Protein AF-A0A930IXM1-F1 (afdb_monomer_lite)

Foldseek 3Di:
DDWDQDDPVRPDIFDDDPPGPDGPVVVVLVLLQDLVSQLVVCVVCVVVCCVPVVDDDSVVVSVVSNVVSVVVVVVD

Secondary structure (DSSP, 8-state):
-EEEE-STTS--EEEE-TT-SS-HHHHHHHHHT-HHHHHHHHHHTHHHHHHHH----HHHHHHHHHHHHHHHHHT-

Structure (mmCIF, N/CA/C/O backbone):
data_AF-A0A930IXM1-F1
#
_entry.id   AF-A0A930IXM1-F1
#
loop_
_atom_site.group_PDB
_atom_site.id
_atom_site.type_symbol
_atom_site.label_atom_id
_atom_site.label_alt_id
_atom_site.label_comp_id
_atom_site.label_asym_id
_atom_site.label_entity_id
_atom_site.label_seq_id
_atom_site.pdbx_PDB_ins_code
_atom_site.Cartn_x
_atom_site.Cartn_y
_atom_site.Cartn_z
_atom_site.occupancy
_atom_site.B_iso_or_equiv
_atom_site.auth_seq_id
_atom_site.auth_comp_id
_atom_site.auth_asym_id
_atom_site.auth_atom_id
_atom_site.pdbx_PDB_model_num
ATOM 1 N N . MET A 1 1 ? -20.118 -7.464 5.560 1.00 84.38 1 MET A N 1
ATOM 2 C CA . MET A 1 1 ? -19.182 -6.329 5.396 1.00 84.38 1 MET A CA 1
ATOM 3 C C . MET A 1 1 ? -19.505 -5.274 6.449 1.00 84.38 1 MET A C 1
ATOM 5 O O . MET A 1 1 ? -20.671 -4.916 6.577 1.00 84.38 1 MET A O 1
ATOM 9 N N . THR A 1 2 ? -18.514 -4.792 7.203 1.00 91.81 2 THR A N 1
ATOM 10 C CA . THR A 1 2 ? -18.657 -3.745 8.238 1.00 91.81 2 THR A CA 1
ATOM 11 C C . THR A 1 2 ? -17.723 -2.562 7.972 1.00 91.81 2 THR A C 1
ATOM 13 O O . THR A 1 2 ? -16.816 -2.664 7.150 1.00 91.81 2 THR A O 1
ATOM 16 N N . PHE A 1 3 ? -17.940 -1.442 8.667 1.00 90.88 3 PHE A N 1
ATOM 17 C CA . PHE A 1 3 ? -17.052 -0.278 8.626 1.00 90.88 3 PHE A CA 1
ATOM 18 C C . PHE A 1 3 ? -16.368 -0.097 9.976 1.00 90.88 3 PHE A C 1
ATOM 20 O O . PHE A 1 3 ? -17.039 0.107 10.989 1.00 90.88 3 PHE A O 1
ATOM 27 N N . ASP A 1 4 ? -15.043 -0.141 9.965 1.00 89.62 4 ASP A N 1
ATOM 28 C CA . ASP A 1 4 ? -14.213 0.095 11.134 1.00 89.62 4 ASP A CA 1
ATOM 29 C C . ASP A 1 4 ? -13.808 1.567 11.174 1.00 89.62 4 ASP A C 1
ATOM 31 O O . ASP A 1 4 ? -13.394 2.151 10.169 1.00 89.62 4 ASP A O 1
ATOM 35 N N . LYS A 1 5 ? -13.942 2.180 12.348 1.00 89.94 5 LYS A N 1
ATOM 36 C CA . LYS A 1 5 ? -13.490 3.547 12.594 1.00 89.94 5 LYS A CA 1
ATOM 37 C C . LYS A 1 5 ? -11.980 3.521 12.814 1.00 89.94 5 LYS A C 1
ATOM 39 O O . LYS A 1 5 ? -11.519 2.840 13.723 1.00 89.94 5 LYS A O 1
ATOM 44 N N . ILE A 1 6 ? -11.236 4.260 11.995 1.00 88.62 6 ILE A N 1
ATOM 45 C CA . ILE A 1 6 ? -9.765 4.247 12.028 1.00 88.62 6 ILE A CA 1
ATOM 46 C C . ILE A 1 6 ? -9.224 5.318 12.969 1.00 88.62 6 ILE A C 1
ATOM 48 O O . ILE A 1 6 ? -8.317 5.051 13.742 1.00 88.62 6 ILE A O 1
ATOM 52 N N . ILE A 1 7 ? -9.826 6.509 12.946 1.00 85.12 7 ILE A N 1
ATOM 53 C CA . ILE A 1 7 ? -9.419 7.634 13.797 1.00 85.12 7 ILE A CA 1
ATOM 54 C C . ILE A 1 7 ? -10.574 8.107 14.674 1.00 85.12 7 ILE A C 1
ATOM 56 O O . ILE A 1 7 ? -11.729 8.190 14.237 1.00 85.12 7 ILE A O 1
ATOM 60 N N . ASP A 1 8 ? -10.261 8.507 15.904 1.00 78.81 8 ASP A N 1
ATOM 61 C CA . ASP A 1 8 ? -11.253 8.851 16.927 1.00 78.81 8 ASP A CA 1
ATOM 62 C C . ASP A 1 8 ? -12.138 10.053 16.577 1.00 78.81 8 ASP A C 1
ATOM 64 O O . ASP A 1 8 ? -13.285 10.132 17.029 1.00 78.81 8 ASP A O 1
ATOM 68 N N . ASN A 1 9 ? -11.677 10.947 15.700 1.00 83.19 9 ASN A N 1
ATOM 69 C CA . ASN A 1 9 ? -12.464 12.094 15.240 1.00 83.19 9 ASN A CA 1
ATOM 70 C C . ASN A 1 9 ? -13.587 11.726 14.240 1.00 83.19 9 ASN A C 1
ATOM 72 O O . ASN A 1 9 ? -14.356 12.600 13.842 1.00 83.19 9 ASN A O 1
ATOM 76 N N . GLY A 1 10 ? -13.686 10.452 13.833 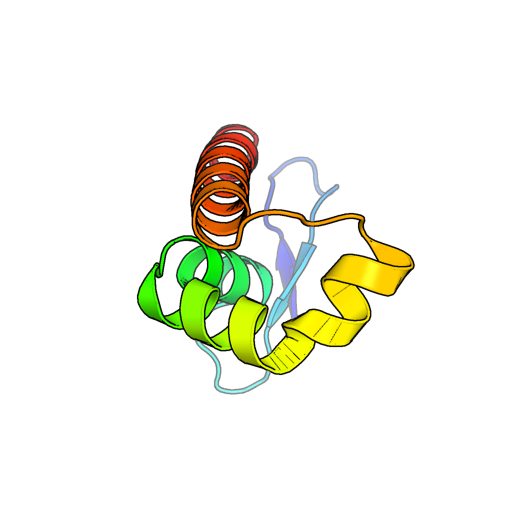1.00 80.44 10 GLY A N 1
ATOM 77 C CA . GLY A 1 10 ? -14.762 9.931 12.986 1.00 80.44 10 GLY A CA 1
ATOM 78 C C . GLY A 1 10 ? -14.687 10.324 11.511 1.00 80.44 10 GLY A C 1
ATOM 79 O O . GLY A 1 10 ? -15.669 10.122 10.799 1.00 80.44 10 GLY A O 1
ATOM 80 N N . LYS A 1 11 ? -13.560 10.874 11.041 1.00 86.25 11 LYS A N 1
ATOM 81 C CA . LYS A 1 11 ? -13.384 11.299 9.641 1.00 86.25 11 LYS A CA 1
ATOM 82 C C . LYS A 1 11 ? -12.761 10.234 8.732 1.00 86.25 11 LYS A C 1
ATOM 84 O O . LYS A 1 11 ? -12.811 10.406 7.520 1.00 86.25 11 LYS A O 1
ATOM 89 N N . LEU A 1 12 ? -12.211 9.153 9.290 1.00 88.19 12 LEU A N 1
ATOM 90 C CA . LEU A 1 12 ? -11.637 8.040 8.529 1.00 88.19 12 LEU A CA 1
ATOM 91 C C . LEU A 1 12 ? -12.248 6.714 8.980 1.00 88.19 12 LEU A C 1
ATOM 93 O O . LEU A 1 12 ? -12.249 6.381 10.168 1.00 88.19 12 LEU A O 1
ATOM 97 N N . TRP A 1 13 ? -12.760 5.979 8.000 1.00 92.00 13 TRP A N 1
ATOM 98 C CA . TRP A 1 13 ? -13.375 4.669 8.154 1.00 92.00 13 TRP A CA 1
ATOM 99 C C . TRP A 1 13 ? -12.830 3.750 7.069 1.00 92.00 13 TRP A C 1
ATOM 101 O O . TRP A 1 13 ? -12.615 4.200 5.943 1.00 92.00 13 TRP A O 1
ATOM 111 N N . ALA A 1 14 ? -12.648 2.474 7.387 1.00 93.62 14 ALA A N 1
ATOM 112 C CA . ALA A 1 14 ? -12.251 1.463 6.418 1.00 93.62 14 ALA A CA 1
ATOM 113 C C . ALA A 1 14 ? -13.251 0.312 6.399 1.00 93.62 14 ALA A C 1
ATOM 115 O O . ALA A 1 14 ? -13.892 -0.008 7.399 1.00 93.62 14 ALA A O 1
ATOM 116 N N . VAL A 1 15 ? -13.382 -0.317 5.239 1.00 94.81 15 VAL A N 1
ATOM 117 C CA . VAL A 1 15 ? -14.217 -1.503 5.075 1.00 94.81 15 VAL A CA 1
ATOM 118 C C . VAL A 1 15 ? -13.498 -2.713 5.659 1.00 94.81 15 VAL A C 1
ATOM 120 O O . VAL A 1 15 ? -12.309 -2.891 5.420 1.00 94.81 15 VAL A O 1
ATOM 123 N N . ARG A 1 16 ? -14.227 -3.569 6.373 1.00 95.00 16 ARG A N 1
ATOM 124 C CA . ARG A 1 16 ? -13.800 -4.927 6.716 1.00 95.00 16 ARG A CA 1
ATOM 125 C C . ARG A 1 16 ? -14.805 -5.923 6.150 1.00 95.00 16 ARG A C 1
ATOM 127 O O . ARG A 1 16 ? -16.013 -5.814 6.397 1.00 95.00 16 ARG A O 1
ATOM 134 N N . TYR A 1 17 ? -14.328 -6.871 5.353 1.00 92.50 17 TYR A N 1
ATOM 135 C CA . TYR A 1 17 ? -15.174 -7.943 4.835 1.00 92.50 17 TYR A CA 1
ATOM 136 C C . TYR A 1 17 ? -15.511 -8.961 5.929 1.00 92.50 17 TYR A C 1
ATOM 138 O O . TYR A 1 17 ? -14.924 -8.964 7.008 1.00 92.50 17 TYR A O 1
ATOM 146 N N . GLU A 1 18 ? -16.544 -9.766 5.690 1.00 88.88 18 GLU A N 1
ATOM 147 C CA . GLU A 1 18 ? -16.879 -10.858 6.609 1.00 88.88 18 GLU A CA 1
ATOM 148 C C . GLU A 1 18 ? -15.727 -11.864 6.656 1.00 88.88 18 GLU A C 1
ATOM 150 O O . GLU A 1 18 ? -15.062 -12.069 5.648 1.00 88.88 18 GLU A O 1
ATOM 155 N N . GLU A 1 19 ? -15.488 -12.448 7.833 1.00 87.75 19 GLU A N 1
ATOM 156 C CA . GLU A 1 19 ? -14.423 -13.438 8.089 1.00 87.75 19 GLU A CA 1
ATOM 157 C C . GLU A 1 19 ? -12.977 -12.909 8.011 1.00 87.75 19 GLU A C 1
ATOM 159 O O . GLU A 1 19 ? -12.040 -13.643 8.312 1.00 87.75 19 GLU A O 1
ATOM 164 N N . GLU A 1 20 ? -12.788 -11.628 7.703 1.00 88.25 20 GLU A N 1
ATOM 165 C CA . GLU A 1 20 ? -11.480 -10.973 7.669 1.00 88.25 20 GLU A CA 1
ATOM 166 C C . GLU A 1 20 ? -11.162 -10.297 9.009 1.00 88.25 20 GLU A C 1
ATOM 168 O O . GLU A 1 20 ? -12.007 -9.605 9.583 1.00 88.25 20 GLU A O 1
ATOM 173 N N . THR A 1 21 ? -9.939 -10.489 9.512 1.00 86.56 21 THR A N 1
ATOM 174 C CA . THR A 1 21 ? -9.489 -9.909 10.793 1.00 86.56 21 THR A CA 1
ATOM 175 C C . THR A 1 21 ? -9.186 -8.421 10.649 1.00 86.56 21 THR A C 1
ATOM 177 O O . THR A 1 21 ? -9.631 -7.606 1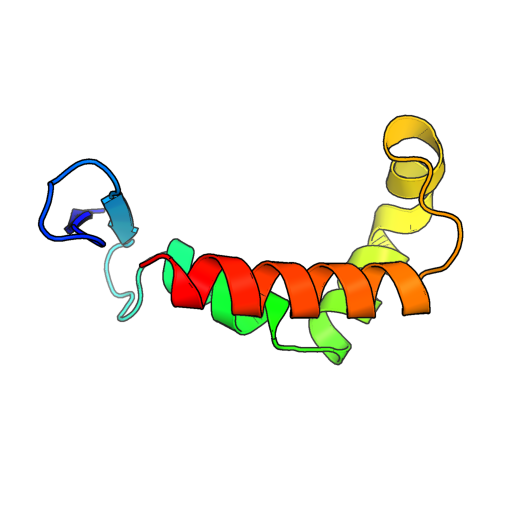1.461 1.00 86.56 21 THR A O 1
ATOM 180 N N . ASP A 1 22 ? -8.469 -8.073 9.580 1.00 89.56 22 ASP A N 1
ATOM 181 C CA . ASP A 1 22 ? -8.021 -6.716 9.301 1.00 89.56 22 ASP A CA 1
ATOM 182 C C . ASP A 1 22 ? -8.961 -6.019 8.322 1.00 89.56 22 ASP A C 1
ATOM 184 O O . ASP A 1 22 ? -9.511 -6.628 7.399 1.00 89.56 22 ASP A O 1
ATOM 188 N N . ASN A 1 23 ? -9.132 -4.712 8.509 1.00 92.94 23 ASN A N 1
ATOM 189 C CA . ASN A 1 23 ? -9.803 -3.891 7.512 1.00 92.94 23 ASN A CA 1
ATOM 190 C C . ASN A 1 23 ? -8.899 -3.662 6.291 1.00 92.94 23 ASN A C 1
ATOM 192 O O . ASN A 1 23 ? -7.674 -3.780 6.351 1.00 92.94 23 ASN A O 1
ATOM 196 N N . GLU A 1 24 ? -9.518 -3.299 5.174 1.00 94.19 24 GLU A N 1
ATOM 197 C CA . GLU A 1 24 ? -8.836 -3.152 3.890 1.00 94.19 24 GLU A CA 1
ATOM 198 C C . GLU A 1 24 ? -7.767 -2.052 3.898 1.00 94.19 24 GLU A C 1
ATOM 200 O O . GLU A 1 24 ? -6.802 -2.141 3.147 1.00 94.19 24 GLU A O 1
ATOM 205 N N . LEU A 1 25 ? -7.886 -1.045 4.773 1.00 92.88 25 LEU A N 1
ATOM 206 C CA . LEU A 1 25 ? -6.862 -0.010 4.903 1.00 92.88 25 LEU A CA 1
ATOM 207 C C . LEU A 1 25 ? -5.592 -0.565 5.567 1.00 92.88 25 LEU A C 1
ATOM 209 O O . LEU A 1 25 ? -4.497 -0.319 5.073 1.00 92.88 25 LEU A O 1
ATOM 213 N N . PHE A 1 26 ? -5.713 -1.356 6.637 1.00 91.50 26 PHE A N 1
ATOM 214 C CA . PHE A 1 26 ? -4.543 -2.003 7.246 1.00 91.50 26 PHE A CA 1
ATOM 215 C C . PHE A 1 26 ? -3.893 -3.020 6.309 1.00 91.50 26 PHE A C 1
ATOM 217 O O . PHE A 1 26 ? -2.667 -3.069 6.225 1.00 91.50 26 PHE A O 1
ATOM 224 N N . LYS A 1 27 ? -4.688 -3.782 5.549 1.00 94.12 27 LYS A N 1
ATOM 225 C CA . LYS A 1 27 ? -4.147 -4.679 4.517 1.00 94.12 27 LYS A CA 1
ATOM 226 C C . LYS A 1 27 ? -3.386 -3.916 3.438 1.00 94.12 27 LYS A C 1
ATOM 228 O O . LYS A 1 27 ? -2.309 -4.352 3.038 1.00 94.12 27 LYS A O 1
ATOM 233 N N . LEU A 1 28 ? -3.918 -2.774 2.997 1.00 93.44 28 LEU A N 1
ATOM 234 C CA . LEU A 1 28 ? -3.251 -1.900 2.036 1.00 93.44 28 LEU A CA 1
ATOM 235 C C . LEU A 1 28 ? -1.904 -1.413 2.579 1.00 93.44 28 LEU A C 1
ATOM 237 O O . LEU A 1 28 ? -0.898 -1.507 1.883 1.00 93.44 28 LEU A O 1
ATOM 241 N N . PHE A 1 29 ? -1.860 -0.958 3.831 1.00 93.62 29 PHE A N 1
ATOM 242 C CA . PHE A 1 29 ? -0.609 -0.529 4.455 1.00 93.62 29 PHE A CA 1
ATOM 243 C C . PHE A 1 29 ? 0.396 -1.670 4.622 1.00 93.62 29 PHE A C 1
ATOM 245 O O . PHE A 1 29 ? 1.586 -1.459 4.399 1.00 93.62 29 PHE A O 1
ATOM 252 N N . ALA A 1 30 ? -0.061 -2.886 4.932 1.00 93.19 30 ALA A N 1
ATOM 253 C CA . ALA A 1 30 ? 0.808 -4.060 4.972 1.00 93.19 30 ALA A CA 1
ATOM 254 C C . ALA A 1 30 ? 1.417 -4.359 3.590 1.00 93.19 30 ALA A C 1
ATOM 256 O O . ALA A 1 30 ? 2.611 -4.629 3.487 1.00 93.19 30 ALA A O 1
ATOM 257 N N . GLN A 1 31 ? 0.619 -4.248 2.525 1.00 94.44 31 GLN A N 1
ATOM 258 C CA . GLN A 1 31 ? 1.081 -4.401 1.143 1.00 94.44 31 GLN A CA 1
ATOM 259 C C . GLN A 1 31 ? 2.057 -3.297 0.719 1.00 94.44 31 GLN A C 1
ATOM 261 O O . GLN A 1 31 ? 3.029 -3.573 0.022 1.00 94.44 31 GLN A O 1
ATOM 266 N N . TRP A 1 32 ? 1.827 -2.053 1.139 1.00 95.44 32 TRP A N 1
ATOM 267 C CA . TRP A 1 32 ? 2.707 -0.921 0.830 1.00 95.44 32 TRP A CA 1
ATOM 268 C C . TRP A 1 32 ? 4.015 -0.937 1.626 1.00 95.44 32 TRP A C 1
ATOM 270 O O . TRP A 1 32 ? 4.948 -0.230 1.265 1.00 95.44 32 TRP A O 1
ATOM 280 N N . SER A 1 33 ? 4.116 -1.756 2.675 1.00 93.31 33 SER A N 1
ATOM 281 C CA . SER A 1 33 ? 5.379 -2.037 3.372 1.00 93.31 33 SER A CA 1
ATOM 282 C C . SER A 1 33 ? 6.149 -3.223 2.773 1.00 93.31 33 SER A C 1
ATOM 284 O O . SER A 1 33 ? 7.295 -3.463 3.155 1.00 93.31 33 SER A O 1
ATOM 286 N N . ASP A 1 34 ? 5.545 -3.987 1.858 1.00 96.00 34 ASP A N 1
ATOM 287 C CA . ASP A 1 34 ? 6.157 -5.163 1.241 1.00 96.00 34 ASP A CA 1
ATOM 288 C C . ASP A 1 34 ? 6.820 -4.797 -0.097 1.00 96.00 34 ASP A C 1
ATOM 290 O O . ASP A 1 34 ? 6.174 -4.572 -1.124 1.00 96.00 34 ASP A O 1
ATOM 294 N N . VAL A 1 35 ? 8.153 -4.776 -0.086 1.00 94.38 35 VAL A N 1
ATOM 295 C CA . VAL A 1 35 ? 8.984 -4.473 -1.260 1.00 94.38 35 VAL A CA 1
ATOM 296 C C . VAL A 1 35 ? 8.735 -5.447 -2.415 1.00 94.38 35 VAL A C 1
ATOM 298 O O . VAL A 1 35 ? 8.732 -5.029 -3.574 1.00 94.38 35 VAL A O 1
ATOM 301 N N . GLU A 1 36 ? 8.540 -6.736 -2.131 1.00 95.75 36 GLU A N 1
ATOM 302 C CA . GLU A 1 36 ? 8.334 -7.751 -3.166 1.00 95.75 36 GLU A CA 1
ATOM 303 C C . GLU A 1 36 ? 6.956 -7.579 -3.809 1.00 95.75 36 GLU A C 1
ATOM 305 O O . GLU A 1 36 ? 6.844 -7.586 -5.039 1.00 95.75 36 GLU A O 1
ATOM 310 N 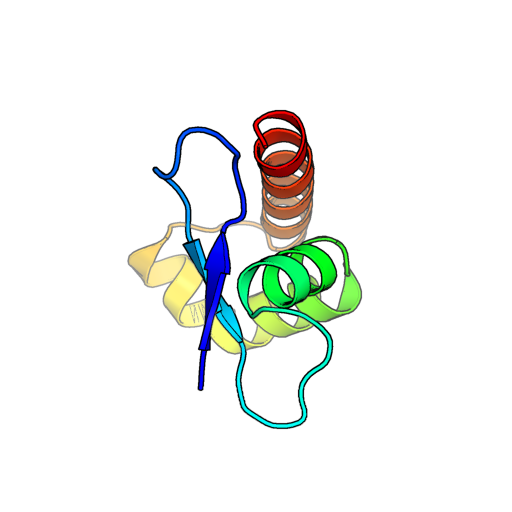N . TYR A 1 37 ? 5.925 -7.330 -2.995 1.00 96.56 37 TYR A N 1
ATOM 311 C CA . TYR A 1 37 ? 4.590 -6.999 -3.492 1.00 96.56 37 TYR A CA 1
ATOM 312 C C . TYR A 1 37 ? 4.619 -5.764 -4.399 1.00 96.56 37 TYR A C 1
ATOM 314 O O . TYR A 1 37 ? 4.133 -5.816 -5.533 1.00 96.56 37 TYR A O 1
ATOM 322 N N . LEU A 1 38 ? 5.231 -4.666 -3.940 1.00 95.81 38 LEU A N 1
ATOM 323 C CA . LEU A 1 38 ? 5.316 -3.429 -4.715 1.00 95.81 38 LEU A CA 1
ATOM 324 C C . LEU A 1 38 ? 6.079 -3.640 -6.023 1.00 95.81 38 LEU A C 1
ATOM 326 O O . LEU A 1 38 ? 5.625 -3.206 -7.082 1.00 95.81 38 LEU A O 1
ATOM 330 N N . HIS A 1 39 ? 7.201 -4.357 -5.993 1.00 94.94 39 HIS A N 1
ATOM 331 C CA . HIS A 1 39 ? 7.956 -4.659 -7.203 1.00 94.94 39 HIS A CA 1
ATOM 332 C C . HIS A 1 39 ? 7.117 -5.443 -8.222 1.00 94.94 39 HIS A C 1
ATOM 334 O O . HIS A 1 39 ? 7.093 -5.085 -9.405 1.00 94.94 39 HIS A O 1
ATOM 340 N N . GLN A 1 40 ? 6.388 -6.471 -7.782 1.00 96.56 40 GLN A N 1
ATOM 341 C CA . GLN A 1 40 ? 5.488 -7.228 -8.652 1.00 96.56 40 GLN A CA 1
ATOM 342 C C . GLN A 1 40 ? 4.356 -6.349 -9.200 1.00 96.56 40 GLN A C 1
ATOM 344 O O . GLN A 1 40 ? 4.077 -6.401 -10.400 1.00 96.56 40 GLN A O 1
ATOM 349 N N . PHE A 1 41 ? 3.763 -5.495 -8.363 1.00 95.50 41 PHE A N 1
ATOM 350 C CA . PHE A 1 41 ? 2.712 -4.557 -8.752 1.00 95.50 41 PHE A CA 1
ATOM 351 C C . PHE A 1 41 ? 3.185 -3.560 -9.820 1.00 95.50 41 PHE A C 1
ATOM 353 O O . PHE A 1 41 ? 2.559 -3.443 -10.877 1.00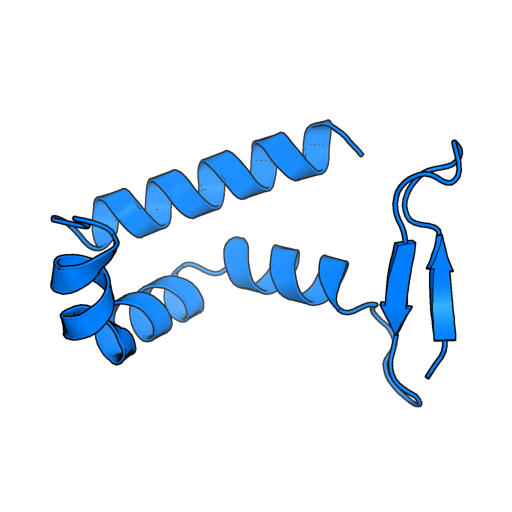 95.50 41 PHE A O 1
ATOM 360 N N . PHE A 1 42 ? 4.311 -2.877 -9.591 1.00 94.81 42 PHE A N 1
ATOM 361 C CA . PHE A 1 42 ? 4.860 -1.903 -10.538 1.00 94.81 42 PHE A CA 1
ATOM 362 C C . PHE A 1 42 ? 5.269 -2.564 -11.854 1.00 94.81 42 PHE A C 1
ATOM 364 O O . PHE A 1 42 ? 5.045 -2.002 -12.925 1.00 94.81 42 PHE A O 1
ATOM 371 N N . LYS A 1 43 ? 5.817 -3.782 -11.799 1.00 94.94 43 LYS A N 1
ATOM 372 C CA . LYS A 1 43 ? 6.188 -4.543 -12.996 1.00 94.94 43 LYS A CA 1
ATOM 373 C C . LYS A 1 43 ? 4.967 -4.998 -13.797 1.00 94.94 43 LYS A C 1
ATOM 375 O O . LYS A 1 43 ? 4.993 -4.923 -15.024 1.00 94.94 43 LYS A O 1
ATOM 380 N N . ALA A 1 44 ? 3.911 -5.459 -13.128 1.00 96.44 44 ALA A N 1
ATOM 381 C CA . ALA A 1 44 ? 2.684 -5.914 -13.780 1.00 96.44 44 ALA A CA 1
ATOM 382 C C . ALA A 1 44 ? 1.925 -4.766 -14.465 1.00 96.44 44 ALA A C 1
ATOM 384 O O . ALA A 1 44 ? 1.364 -4.963 -15.539 1.00 96.44 44 ALA A O 1
ATOM 385 N N . ASN A 1 45 ? 1.961 -3.566 -13.880 1.00 94.81 45 ASN A N 1
ATOM 386 C CA . ASN A 1 45 ? 1.205 -2.399 -14.348 1.00 94.81 45 ASN A CA 1
ATOM 387 C C . ASN A 1 45 ? 2.080 -1.347 -15.056 1.00 94.81 45 ASN A C 1
ATOM 389 O O . ASN A 1 45 ? 1.664 -0.206 -15.248 1.00 94.81 45 ASN A O 1
ATOM 393 N N . TRP A 1 46 ? 3.310 -1.703 -15.438 1.00 92.88 46 TRP A N 1
ATOM 394 C CA . TRP A 1 46 ? 4.338 -0.748 -15.868 1.00 92.88 46 TRP A CA 1
ATOM 395 C C . TRP A 1 46 ? 3.914 0.156 -17.033 1.00 92.88 46 TRP A C 1
ATOM 397 O O . TRP A 1 46 ? 4.180 1.357 -17.027 1.00 92.88 46 TRP A O 1
ATOM 407 N N . ASN A 1 47 ? 3.213 -0.411 -18.019 1.00 92.31 47 ASN A N 1
ATOM 408 C CA . ASN A 1 47 ? 2.752 0.333 -19.193 1.00 92.31 47 ASN A CA 1
ATOM 409 C C . ASN A 1 47 ? 1.791 1.467 -18.810 1.00 92.31 47 ASN A C 1
ATOM 411 O O . ASN A 1 47 ? 1.936 2.587 -19.302 1.00 92.31 47 ASN A O 1
ATOM 415 N N . ASP A 1 48 ? 0.855 1.192 -17.902 1.00 93.56 48 ASP A N 1
ATOM 416 C CA . ASP A 1 48 ? -0.124 2.177 -17.443 1.00 93.56 48 ASP A CA 1
ATOM 417 C C . ASP A 1 48 ? 0.546 3.236 -16.560 1.00 93.56 48 ASP A C 1
ATOM 419 O O . ASP A 1 48 ? 0.266 4.431 -16.670 1.00 93.56 48 ASP A O 1
ATOM 423 N N . LEU A 1 49 ? 1.500 2.816 -15.729 1.00 91.88 49 LEU A N 1
ATOM 424 C CA . LEU A 1 49 ? 2.249 3.700 -14.839 1.00 91.88 49 LEU A CA 1
ATOM 425 C C . LEU A 1 49 ? 3.111 4.714 -15.600 1.00 91.88 49 LEU A C 1
ATOM 427 O O . LEU A 1 49 ? 3.134 5.891 -15.236 1.00 91.88 49 LEU A O 1
ATOM 431 N N . ILE A 1 50 ? 3.761 4.306 -16.692 1.00 91.56 50 ILE A N 1
ATOM 432 C CA . ILE A 1 50 ? 4.478 5.246 -17.564 1.00 91.56 50 ILE A CA 1
ATOM 433 C C . ILE A 1 50 ? 3.492 6.181 -18.272 1.00 91.56 50 ILE A C 1
ATOM 435 O O . ILE A 1 50 ? 3.714 7.393 -18.313 1.00 91.56 50 ILE A O 1
ATOM 439 N N . ALA A 1 51 ? 2.415 5.632 -18.842 1.00 91.00 51 ALA A N 1
ATOM 440 C CA . ALA A 1 51 ? 1.497 6.382 -19.697 1.00 91.00 5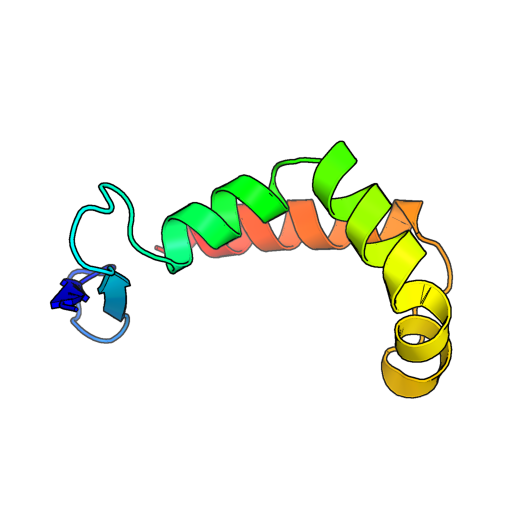1 ALA A CA 1
ATOM 441 C C . ALA A 1 51 ? 0.704 7.453 -18.933 1.00 91.00 51 ALA A C 1
ATOM 443 O O . ALA A 1 51 ? 0.516 8.560 -19.442 1.00 91.00 51 ALA A O 1
ATOM 444 N N . TYR A 1 52 ? 0.255 7.136 -17.717 1.00 90.75 52 TYR A N 1
ATOM 445 C CA . TYR A 1 52 ? -0.672 7.980 -16.960 1.00 90.75 52 TYR A CA 1
ATOM 446 C C . TYR A 1 52 ? -0.037 8.639 -15.736 1.00 90.75 52 TYR A C 1
ATOM 448 O O . TYR A 1 52 ? -0.387 9.773 -15.407 1.00 90.75 52 TYR A O 1
ATOM 456 N N . PHE A 1 53 ? 0.919 7.970 -15.091 1.00 85.69 53 PHE A N 1
ATOM 457 C CA . PHE A 1 53 ? 1.488 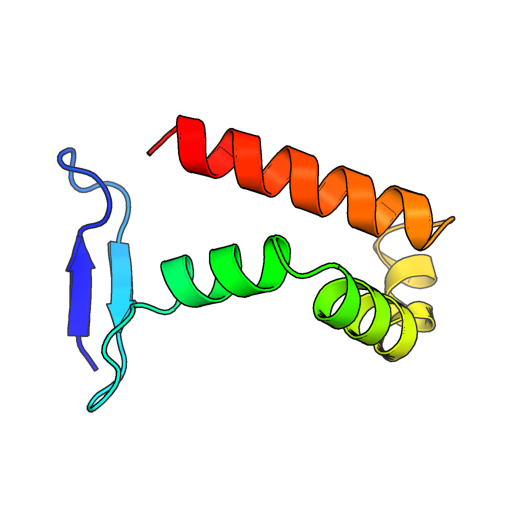8.405 -13.811 1.00 85.69 53 PHE A CA 1
ATOM 458 C C . PHE A 1 53 ? 2.936 8.898 -13.922 1.00 85.69 53 PHE A C 1
ATOM 460 O O . PHE A 1 53 ? 3.495 9.372 -12.938 1.00 85.69 53 PHE A O 1
ATOM 467 N N . LYS A 1 54 ? 3.526 8.856 -15.128 1.00 87.25 54 LYS A N 1
ATOM 468 C CA . LYS A 1 54 ? 4.891 9.323 -15.431 1.00 87.25 54 LYS A CA 1
ATOM 469 C C . LYS A 1 54 ? 5.962 8.689 -14.539 1.00 87.25 54 LYS A C 1
ATOM 471 O O . LYS A 1 54 ? 6.994 9.307 -14.282 1.00 87.25 54 LYS A O 1
ATOM 476 N N . VAL A 1 55 ? 5.730 7.461 -14.084 1.00 86.69 55 VAL A N 1
ATOM 477 C CA . VAL A 1 55 ? 6.722 6.713 -13.312 1.00 86.69 55 VAL A CA 1
ATOM 478 C C . VAL A 1 55 ? 7.868 6.322 -14.244 1.00 86.69 55 VAL A C 1
ATOM 480 O O . VAL A 1 55 ? 7.640 5.722 -15.292 1.00 86.69 55 VAL A O 1
ATOM 483 N N . THR A 1 56 ? 9.101 6.679 -13.879 1.00 88.25 56 THR A N 1
ATOM 484 C CA . THR A 1 56 ? 10.293 6.447 -14.716 1.00 88.25 56 THR A CA 1
ATOM 485 C C . THR A 1 56 ? 11.243 5.389 -14.165 1.00 88.25 56 THR A C 1
ATOM 487 O O . THR A 1 56 ? 11.998 4.803 -14.938 1.00 88.25 56 THR A O 1
ATOM 490 N N . ASP A 1 57 ? 11.202 5.113 -12.860 1.00 91.81 57 ASP A N 1
ATOM 491 C CA . ASP A 1 57 ? 12.012 4.079 -12.209 1.00 91.81 57 ASP A CA 1
ATOM 492 C C . ASP A 1 57 ? 11.169 3.325 -11.172 1.00 91.81 57 ASP A C 1
ATOM 494 O O . ASP A 1 57 ? 10.583 3.925 -10.273 1.00 91.81 57 ASP A O 1
ATOM 498 N N . ILE A 1 58 ? 11.131 1.997 -11.296 1.00 90.88 58 ILE A N 1
ATOM 499 C CA . ILE A 1 58 ? 10.434 1.103 -10.366 1.00 90.88 58 ILE A CA 1
ATOM 500 C C . ILE A 1 58 ? 11.021 1.207 -8.956 1.00 90.88 58 ILE A C 1
ATOM 502 O O . ILE A 1 58 ? 10.272 1.215 -7.988 1.00 90.88 58 ILE A O 1
ATOM 506 N N . ARG A 1 59 ? 12.349 1.293 -8.815 1.00 91.75 59 ARG A N 1
ATOM 507 C CA . ARG A 1 59 ? 12.993 1.351 -7.494 1.00 91.75 59 ARG A CA 1
ATOM 508 C C . ARG A 1 59 ? 12.622 2.626 -6.758 1.00 91.75 59 ARG A C 1
ATOM 510 O O . ARG A 1 59 ? 12.311 2.561 -5.577 1.00 91.75 59 ARG A O 1
ATOM 517 N N . GLN A 1 60 ? 12.614 3.749 -7.474 1.00 93.31 60 GLN A N 1
ATOM 518 C CA . GLN A 1 60 ? 12.170 5.018 -6.915 1.00 93.31 60 GLN A CA 1
ATOM 519 C C . GLN A 1 60 ? 10.693 4.952 -6.520 1.00 93.31 60 GLN A C 1
ATOM 521 O O . GLN A 1 60 ? 10.364 5.289 -5.395 1.00 93.31 60 GLN A O 1
ATOM 526 N N . ALA A 1 61 ? 9.827 4.416 -7.385 1.00 93.69 61 ALA A N 1
ATOM 527 C CA . ALA A 1 61 ? 8.404 4.278 -7.082 1.00 93.69 61 ALA A CA 1
ATOM 528 C C . ALA A 1 61 ? 8.131 3.415 -5.837 1.00 93.69 61 ALA A C 1
ATOM 530 O O . ALA A 1 61 ? 7.239 3.730 -5.054 1.00 93.69 61 ALA A O 1
ATOM 531 N N . ILE A 1 62 ? 8.909 2.345 -5.637 1.00 94.50 62 ILE A N 1
ATOM 532 C CA . ILE A 1 62 ? 8.845 1.519 -4.424 1.00 94.50 62 ILE A CA 1
ATOM 533 C C . ILE A 1 62 ? 9.233 2.346 -3.195 1.00 94.50 62 ILE A C 1
ATOM 535 O O . ILE A 1 62 ? 8.479 2.354 -2.228 1.00 94.50 62 ILE A O 1
ATOM 539 N N . THR A 1 63 ? 10.381 3.031 -3.229 1.00 94.62 63 THR A N 1
ATOM 540 C CA . THR A 1 63 ? 10.842 3.864 -2.107 1.00 94.62 63 THR A CA 1
ATOM 541 C C . THR A 1 63 ? 9.829 4.953 -1.773 1.00 94.62 63 THR A C 1
ATOM 543 O O . THR A 1 63 ? 9.416 5.043 -0.624 1.00 94.62 63 THR A O 1
ATOM 546 N N . ASP A 1 64 ? 9.357 5.693 -2.777 1.00 94.56 64 ASP A N 1
ATOM 547 C CA . ASP A 1 64 ? 8.370 6.759 -2.598 1.00 94.56 64 ASP A CA 1
ATOM 548 C C . ASP A 1 64 ? 7.075 6.212 -1.963 1.00 94.56 64 ASP A C 1
ATOM 550 O O . ASP A 1 64 ? 6.530 6.812 -1.043 1.00 94.56 64 ASP A O 1
ATOM 554 N N . THR A 1 65 ? 6.612 5.027 -2.387 1.00 94.56 65 THR A N 1
ATOM 555 C CA . THR A 1 65 ? 5.395 4.404 -1.830 1.00 94.56 65 THR A CA 1
ATOM 556 C C . THR A 1 65 ? 5.569 3.978 -0.371 1.00 94.56 65 THR A C 1
ATOM 558 O O . THR A 1 65 ? 4.633 4.105 0.417 1.00 94.56 65 THR A O 1
ATOM 561 N N . ILE A 1 66 ? 6.747 3.470 0.003 1.00 94.81 66 ILE A N 1
ATOM 562 C CA . ILE A 1 66 ? 7.049 3.090 1.391 1.00 94.81 66 ILE A CA 1
ATOM 563 C C . ILE A 1 66 ? 7.137 4.340 2.272 1.00 94.81 66 ILE A C 1
ATOM 565 O O . ILE A 1 66 ? 6.526 4.371 3.339 1.00 94.81 66 ILE A O 1
ATOM 569 N N . ASP A 1 67 ? 7.828 5.384 1.815 1.00 95.19 67 ASP A N 1
ATOM 570 C CA . ASP A 1 67 ? 7.954 6.641 2.556 1.00 95.19 67 ASP A CA 1
ATOM 571 C C . ASP A 1 67 ? 6.576 7.299 2.765 1.00 95.19 67 ASP A C 1
ATOM 573 O O . ASP A 1 67 ? 6.246 7.735 3.873 1.00 95.19 67 ASP A O 1
ATOM 577 N N . ASP A 1 68 ? 5.728 7.315 1.730 1.00 93.75 68 ASP A N 1
ATOM 578 C CA . ASP A 1 68 ? 4.348 7.804 1.817 1.00 93.75 68 ASP A CA 1
ATOM 579 C C . ASP A 1 68 ? 3.511 6.966 2.795 1.00 93.75 68 ASP A C 1
ATOM 581 O O . ASP A 1 68 ? 2.727 7.508 3.578 1.00 93.75 68 ASP A O 1
ATOM 585 N N . ASN A 1 69 ? 3.686 5.642 2.787 1.00 94.50 69 ASN A N 1
ATOM 586 C CA . ASN A 1 69 ? 3.020 4.732 3.714 1.00 94.50 69 ASN A CA 1
ATOM 587 C C . ASN A 1 69 ? 3.379 5.046 5.178 1.00 94.50 69 ASN A C 1
ATOM 589 O O . ASN A 1 69 ? 2.488 5.187 6.019 1.00 94.50 69 ASN A O 1
ATOM 593 N N . GLU A 1 70 ? 4.667 5.221 5.482 1.00 93.19 70 GLU A N 1
ATOM 594 C CA . GLU A 1 70 ? 5.138 5.586 6.824 1.00 93.19 70 GLU A CA 1
ATOM 595 C C . GLU A 1 70 ? 4.581 6.943 7.280 1.00 93.19 70 GLU A C 1
ATOM 597 O O . GLU A 1 70 ? 4.124 7.090 8.419 1.00 93.19 70 GLU A O 1
ATOM 602 N N . GLN A 1 71 ? 4.557 7.933 6.384 1.00 93.62 71 GLN A N 1
ATOM 603 C CA . GLN A 1 71 ? 3.993 9.249 6.681 1.00 93.62 71 GLN A CA 1
ATOM 604 C C . GLN A 1 71 ? 2.489 9.185 6.950 1.00 93.62 71 GLN A C 1
ATOM 606 O O . GLN A 1 71 ? 2.018 9.775 7.924 1.00 93.62 71 GLN A O 1
ATOM 611 N N . LEU A 1 72 ? 1.729 8.462 6.123 1.00 90.06 72 LEU A N 1
ATOM 612 C CA . LEU A 1 72 ? 0.285 8.308 6.294 1.00 90.06 72 LEU A CA 1
ATOM 613 C C . LEU A 1 72 ? -0.055 7.601 7.605 1.00 90.06 72 LEU A C 1
ATOM 615 O O . LEU A 1 72 ? -0.983 8.020 8.294 1.00 90.06 72 LEU A O 1
ATOM 619 N N . GLN A 1 73 ? 0.717 6.582 7.981 1.00 86.38 73 GLN A N 1
ATOM 620 C CA . GLN A 1 73 ? 0.539 5.898 9.258 1.00 86.38 73 GLN A CA 1
ATOM 621 C C . GLN A 1 73 ? 0.853 6.784 10.467 1.00 86.38 73 GLN A C 1
ATOM 623 O O . GLN A 1 73 ? 0.181 6.664 11.483 1.00 86.38 73 GLN A O 1
ATOM 628 N N . CYS A 1 74 ? 1.801 7.717 10.354 1.00 87.19 74 CYS A N 1
ATOM 629 C CA . CYS A 1 74 ? 2.112 8.682 11.415 1.00 87.19 74 CYS A CA 1
ATOM 630 C C . CYS A 1 74 ? 0.994 9.724 11.644 1.00 87.19 74 CYS A C 1
ATOM 632 O O . CYS A 1 74 ? 0.926 10.350 12.702 1.00 87.19 74 CYS A O 1
ATOM 634 N N . LEU A 1 75 ? 0.121 9.935 10.653 1.00 81.38 75 LEU A N 1
ATOM 635 C CA . LEU A 1 75 ? -0.996 10.887 10.723 1.00 81.38 75 LEU A CA 1
ATOM 636 C C . LEU A 1 75 ? -2.287 10.292 11.309 1.00 81.38 75 LEU A C 1
ATOM 638 O O . LEU A 1 75 ? -3.249 11.042 11.517 1.00 81.38 75 LEU A O 1
ATOM 642 N N . MET A 1 76 ? -2.329 8.976 11.527 1.00 76.75 76 MET A N 1
ATOM 643 C CA . MET A 1 76 ? -3.466 8.257 12.114 1.00 76.75 76 MET A CA 1
ATOM 644 C C . MET A 1 76 ? -3.294 8.082 13.620 1.00 76.75 76 MET A C 1
ATOM 646 O O . MET A 1 76 ? -4.321 8.246 14.317 1.00 76.75 76 MET A O 1
#

Sequence (76 aa):
MTFDKIIDNGKLWAVRYEEETDNELFKLFAQWSDVEYLHQFFKANWNDLIAYFKVTDIRQAITDTIDDNEQLQCLM

Radius of gyration: 14.65 Å; chains: 1; bounding box: 32×26×37 Å

pLDDT: mean 91.32, std 4.28, range [76.75, 96.56]